Protein AF-A0AAU6HMM4-F1 (afdb_monomer_lite)

Structure (mmCIF, N/CA/C/O backbone):
data_AF-A0AAU6HMM4-F1
#
_entry.id   AF-A0AAU6HMM4-F1
#
loop_
_atom_site.group_PDB
_atom_site.id
_atom_site.type_symbol
_atom_site.label_atom_id
_atom_site.label_alt_id
_atom_site.label_comp_id
_atom_site.label_asym_id
_atom_site.label_entity_id
_atom_site.label_seq_id
_atom_site.pdbx_PDB_ins_code
_atom_site.Cartn_x
_atom_site.Cartn_y
_atom_site.Cartn_z
_atom_site.occupancy
_atom_site.B_iso_or_equiv
_atom_site.auth_seq_id
_atom_site.auth_comp_id
_atom_site.auth_asym_id
_atom_site.auth_atom_id
_atom_site.pdbx_PDB_model_num
ATOM 1 N N . MET A 1 1 ? 32.144 10.966 -32.915 1.00 41.72 1 MET A N 1
ATOM 2 C CA . MET A 1 1 ? 31.777 10.794 -31.497 1.00 41.72 1 MET A CA 1
ATOM 3 C C . MET A 1 1 ? 32.442 9.523 -31.031 1.00 41.72 1 MET A C 1
ATOM 5 O O . MET A 1 1 ? 32.218 8.499 -31.661 1.00 41.72 1 MET A O 1
ATOM 9 N N . ASP A 1 2 ? 33.315 9.620 -30.034 1.00 55.78 2 ASP A N 1
ATOM 10 C CA . ASP A 1 2 ? 33.930 8.456 -29.399 1.00 55.78 2 ASP A CA 1
ATOM 11 C C . ASP A 1 2 ? 32.972 7.952 -28.311 1.00 55.78 2 ASP A C 1
ATOM 13 O O . ASP A 1 2 ? 32.611 8.703 -27.404 1.00 55.78 2 ASP A O 1
ATOM 17 N N . LEU A 1 3 ? 32.471 6.729 -28.480 1.00 60.16 3 LEU A N 1
ATOM 18 C CA . LEU A 1 3 ? 31.511 6.079 -27.588 1.00 60.16 3 LEU A CA 1
ATOM 19 C C . LEU A 1 3 ? 32.302 5.147 -26.673 1.00 60.16 3 LEU A C 1
ATOM 21 O O . LEU A 1 3 ? 32.354 3.942 -26.916 1.00 60.16 3 LEU A O 1
ATOM 25 N N . GLY A 1 4 ? 32.981 5.736 -25.685 1.00 75.31 4 GLY A N 1
ATOM 26 C CA . GLY A 1 4 ? 33.843 5.021 -24.743 1.00 75.31 4 GLY A CA 1
ATOM 27 C C . GLY A 1 4 ? 33.190 3.777 -24.112 1.00 75.31 4 GLY A C 1
ATOM 28 O O . GLY A 1 4 ? 31.976 3.580 -24.199 1.00 75.31 4 GLY A O 1
ATOM 29 N N . PRO A 1 5 ? 33.990 2.905 -23.477 1.00 79.75 5 PRO A N 1
ATOM 30 C CA . PRO A 1 5 ? 33.537 1.592 -23.034 1.00 79.75 5 PRO A CA 1
ATOM 31 C C . PRO A 1 5 ? 32.353 1.675 -22.066 1.00 79.75 5 PRO A C 1
ATOM 33 O O . PRO A 1 5 ? 32.316 2.492 -21.147 1.00 79.75 5 PRO A O 1
ATOM 36 N N . VAL A 1 6 ? 31.395 0.775 -22.274 1.00 76.75 6 VAL A N 1
ATOM 37 C CA . VAL A 1 6 ? 30.164 0.672 -21.495 1.00 76.75 6 VAL A CA 1
ATOM 38 C C . VAL A 1 6 ? 30.458 0.084 -20.110 1.00 76.75 6 VAL A C 1
ATOM 40 O O . VAL A 1 6 ? 30.843 -1.080 -19.989 1.00 76.75 6 VAL A O 1
ATOM 43 N N . GLY A 1 7 ? 30.282 0.894 -19.063 1.00 73.88 7 GLY A N 1
ATOM 44 C CA . GLY A 1 7 ? 30.402 0.477 -17.662 1.00 73.88 7 GLY A CA 1
ATOM 45 C C . GLY A 1 7 ? 29.182 -0.301 -17.157 1.00 73.88 7 GLY A C 1
ATOM 46 O O . GLY A 1 7 ? 28.153 -0.373 -17.826 1.00 73.88 7 GLY A O 1
ATOM 47 N N . ARG A 1 8 ? 29.274 -0.880 -15.953 1.00 63.28 8 ARG A N 1
ATOM 48 C CA . ARG A 1 8 ? 28.167 -1.641 -15.336 1.00 63.28 8 ARG A CA 1
ATOM 49 C C . ARG A 1 8 ? 26.898 -0.794 -15.175 1.00 63.28 8 ARG A C 1
ATOM 51 O O . ARG A 1 8 ? 25.806 -1.311 -15.368 1.00 63.28 8 ARG A O 1
ATOM 58 N N . ASP A 1 9 ? 27.066 0.496 -14.915 1.00 65.31 9 ASP A N 1
ATOM 59 C CA . ASP A 1 9 ? 25.986 1.464 -14.689 1.00 65.31 9 ASP A CA 1
ATOM 60 C C . ASP A 1 9 ? 25.136 1.717 -15.944 1.00 65.31 9 ASP A C 1
ATOM 62 O O . ASP A 1 9 ? 24.008 2.173 -15.851 1.00 65.31 9 ASP A O 1
ATOM 66 N N . TYR A 1 10 ? 25.633 1.361 -17.133 1.00 64.06 10 TYR A N 1
ATOM 67 C CA . TYR A 1 10 ? 24.821 1.361 -18.354 1.00 64.06 10 TYR A CA 1
ATOM 68 C C . TYR A 1 10 ? 23.708 0.305 -18.323 1.00 64.06 10 TYR A C 1
ATOM 70 O O . TYR A 1 10 ? 22.705 0.428 -19.019 1.00 64.06 10 TYR A O 1
ATOM 78 N N . TRP A 1 11 ? 23.906 -0.752 -17.535 1.00 66.00 11 TRP A N 1
ATOM 79 C CA . TRP A 1 11 ? 22.943 -1.830 -17.342 1.00 66.00 11 TRP A CA 1
ATOM 80 C C . TRP A 1 11 ? 22.151 -1.677 -16.041 1.00 66.00 11 TRP A C 1
ATOM 82 O O . TRP A 1 11 ? 21.160 -2.389 -15.873 1.00 66.00 11 TRP A O 1
ATOM 92 N N . SER A 1 12 ? 22.577 -0.799 -15.119 1.00 62.75 12 SER A N 1
ATOM 93 C CA . SER A 1 12 ? 21.812 -0.539 -13.901 1.00 62.75 12 SER A CA 1
ATOM 94 C C . SER A 1 12 ? 20.590 0.301 -14.250 1.00 62.75 12 SER A C 1
ATOM 96 O O . SER A 1 12 ? 20.649 1.264 -15.012 1.00 62.75 12 SER A O 1
ATOM 98 N N . ASN A 1 13 ? 19.443 -0.106 -13.724 1.00 68.81 13 ASN A N 1
ATOM 99 C CA . ASN A 1 13 ? 18.202 0.630 -13.888 1.00 68.81 13 ASN A CA 1
ATOM 100 C C . ASN A 1 13 ? 17.875 1.222 -12.520 1.00 68.81 13 ASN A C 1
ATOM 102 O O . ASN A 1 13 ? 17.025 0.697 -11.807 1.00 68.81 13 ASN A O 1
ATOM 106 N N . SER A 1 14 ? 18.622 2.262 -12.131 1.00 72.88 14 SER A N 1
ATOM 107 C CA . SER A 1 14 ? 18.501 2.917 -10.817 1.00 72.88 14 SER A CA 1
ATOM 108 C C . SER A 1 14 ? 17.058 3.292 -10.492 1.00 72.88 14 SER A C 1
ATOM 110 O O . SER A 1 14 ? 16.609 3.153 -9.359 1.00 72.88 14 SER A O 1
ATOM 112 N N . ASP A 1 15 ? 16.310 3.705 -11.512 1.00 76.69 15 ASP A N 1
ATOM 113 C CA . ASP A 1 15 ? 14.917 4.117 -11.379 1.00 76.69 15 ASP A CA 1
ATOM 114 C C . ASP A 1 15 ? 14.009 2.915 -11.087 1.00 76.69 15 ASP A C 1
ATOM 116 O O . ASP A 1 15 ? 13.037 3.029 -10.341 1.00 76.69 15 ASP A O 1
ATOM 120 N N . ARG A 1 16 ? 14.344 1.739 -11.636 1.00 83.50 16 ARG A N 1
ATOM 121 C CA . ARG A 1 16 ? 13.664 0.478 -11.320 1.00 83.50 16 ARG A CA 1
ATOM 122 C C . ARG A 1 16 ? 13.945 0.034 -9.893 1.00 83.50 16 ARG A C 1
ATOM 124 O O . ARG A 1 16 ? 13.007 -0.321 -9.191 1.00 83.50 16 ARG A O 1
ATOM 131 N N . GLU A 1 17 ? 15.212 0.030 -9.490 1.00 85.38 17 GLU A N 1
ATOM 132 C CA . GLU A 1 17 ? 15.621 -0.388 -8.143 1.00 85.38 17 GLU A CA 1
ATOM 133 C C . GLU A 1 17 ? 14.939 0.495 -7.091 1.00 85.38 17 GLU A C 1
ATOM 135 O O . GLU A 1 17 ? 14.280 -0.006 -6.183 1.00 85.38 17 GLU A O 1
ATOM 140 N N . GLN A 1 18 ? 14.949 1.814 -7.299 1.00 84.75 18 GLN A N 1
ATOM 141 C CA . GLN A 1 18 ? 14.245 2.753 -6.429 1.00 84.75 18 GLN A CA 1
ATOM 142 C C . GLN A 1 18 ? 12.721 2.534 -6.414 1.00 84.75 18 GLN A C 1
ATOM 144 O O . GLN A 1 18 ? 12.078 2.703 -5.375 1.00 84.75 18 GLN A O 1
ATOM 149 N N . ALA A 1 19 ? 12.113 2.155 -7.542 1.00 87.31 19 ALA A N 1
ATOM 150 C CA . ALA A 1 19 ? 10.694 1.808 -7.582 1.00 87.31 19 ALA A CA 1
ATOM 151 C C . ALA A 1 19 ? 10.384 0.523 -6.793 1.00 87.31 19 ALA A C 1
ATOM 153 O O . ALA A 1 19 ? 9.366 0.471 -6.100 1.00 87.31 19 ALA A O 1
ATOM 154 N N . GLU A 1 20 ? 11.247 -0.493 -6.877 1.00 89.56 20 GLU A N 1
ATOM 155 C CA . GLU A 1 20 ? 11.129 -1.753 -6.130 1.00 89.56 20 GLU A CA 1
ATOM 156 C C . GLU A 1 20 ? 11.259 -1.529 -4.614 1.00 89.56 20 GLU A C 1
ATOM 158 O O . GLU A 1 20 ? 10.439 -2.051 -3.849 1.00 89.56 20 GLU A O 1
ATOM 163 N N . ASP A 1 21 ? 12.200 -0.685 -4.182 1.00 91.44 21 ASP A N 1
A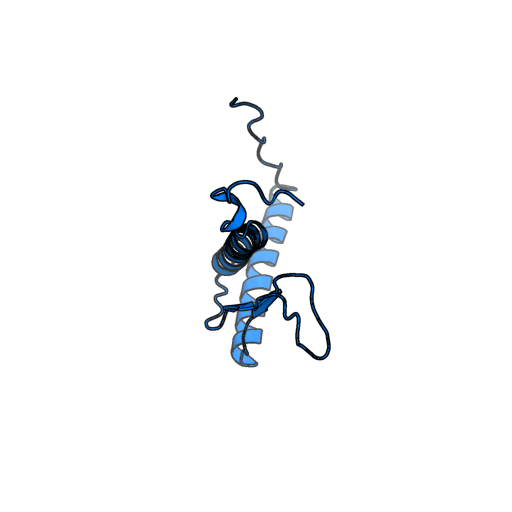TOM 164 C CA . ASP A 1 21 ? 12.372 -0.310 -2.774 1.00 91.44 21 ASP A CA 1
ATOM 165 C C . ASP A 1 21 ? 11.132 0.416 -2.231 1.00 91.44 21 ASP A C 1
ATOM 167 O O . ASP A 1 21 ? 10.520 -0.017 -1.249 1.00 91.44 21 ASP A O 1
ATOM 171 N N . ASN A 1 22 ? 10.681 1.469 -2.922 1.00 89.44 22 ASN A N 1
ATOM 172 C CA . ASN A 1 22 ? 9.507 2.244 -2.511 1.00 89.44 22 ASN A CA 1
ATOM 173 C C . ASN A 1 22 ? 8.223 1.393 -2.488 1.00 89.44 22 ASN A C 1
ATOM 175 O O . ASN A 1 22 ? 7.394 1.524 -1.583 1.00 89.44 22 ASN A O 1
ATOM 179 N N . ALA A 1 23 ? 8.043 0.498 -3.467 1.00 90.38 23 ALA A N 1
ATOM 180 C CA . ALA A 1 23 ? 6.908 -0.421 -3.491 1.00 90.38 23 ALA A CA 1
ATOM 181 C C . ALA A 1 23 ? 6.960 -1.417 -2.325 1.00 90.38 23 ALA A C 1
ATOM 183 O O . ALA A 1 23 ? 5.930 -1.697 -1.706 1.00 90.38 23 ALA A O 1
ATOM 184 N N . SER A 1 24 ? 8.151 -1.912 -1.986 1.00 92.69 24 SER A N 1
ATOM 185 C CA . SER A 1 24 ? 8.353 -2.820 -0.856 1.00 92.69 24 SER A CA 1
ATOM 186 C C . SER A 1 24 ? 8.021 -2.149 0.475 1.00 92.69 24 SER A C 1
ATOM 188 O O . SER A 1 24 ? 7.342 -2.750 1.315 1.00 92.69 24 SER A O 1
ATOM 190 N N . GLU A 1 25 ? 8.431 -0.892 0.667 1.00 94.12 25 GLU A N 1
ATOM 191 C CA . GLU A 1 25 ? 8.065 -0.101 1.846 1.00 94.12 25 GLU A CA 1
ATOM 192 C C . GLU A 1 25 ? 6.553 0.124 1.939 1.00 94.12 25 GLU A C 1
ATOM 194 O O . GLU A 1 25 ? 5.959 -0.081 3.003 1.00 94.12 25 GLU A O 1
ATOM 199 N N . PHE A 1 26 ? 5.914 0.476 0.821 1.00 92.38 26 PHE A N 1
ATOM 200 C CA . PHE A 1 26 ? 4.468 0.669 0.744 1.00 92.38 26 PHE A CA 1
ATOM 201 C C . PHE A 1 26 ? 3.693 -0.604 1.115 1.00 92.38 26 PHE A C 1
ATOM 203 O O . PHE A 1 26 ? 2.844 -0.578 2.011 1.00 92.38 26 PHE A O 1
ATOM 210 N N . VAL A 1 27 ? 4.020 -1.739 0.490 1.00 91.06 27 VAL A N 1
ATOM 211 C CA . VAL A 1 27 ? 3.386 -3.033 0.789 1.00 91.06 27 VAL A CA 1
ATOM 212 C C . VAL A 1 27 ? 3.632 -3.430 2.242 1.00 91.06 27 VAL A C 1
ATOM 214 O O . VAL A 1 27 ? 2.715 -3.868 2.934 1.00 91.06 27 VAL A O 1
ATOM 217 N N . SER A 1 28 ? 4.848 -3.227 2.748 1.00 93.06 28 SER A N 1
ATOM 218 C CA . SER A 1 28 ? 5.177 -3.514 4.145 1.00 93.06 28 SER A CA 1
ATOM 219 C C . SER A 1 28 ? 4.348 -2.671 5.117 1.00 93.06 28 SER A C 1
ATOM 221 O O . SER A 1 28 ? 3.888 -3.188 6.137 1.00 93.06 28 SER A O 1
ATOM 223 N N . ALA A 1 29 ? 4.119 -1.391 4.811 1.00 91.69 29 ALA A N 1
ATOM 224 C CA . ALA A 1 29 ? 3.270 -0.517 5.616 1.00 91.69 29 ALA A CA 1
ATOM 225 C C . ALA A 1 29 ? 1.814 -1.008 5.654 1.00 91.69 29 ALA A C 1
ATOM 227 O O . ALA A 1 29 ? 1.224 -1.075 6.732 1.00 91.69 29 ALA A O 1
ATOM 228 N N . LEU A 1 30 ? 1.260 -1.428 4.515 1.00 91.12 30 LEU A N 1
ATOM 229 C CA . LEU A 1 30 ? -0.090 -1.998 4.440 1.00 91.12 30 LEU A CA 1
ATOM 230 C C . LEU A 1 30 ? -0.203 -3.316 5.213 1.00 91.12 30 LEU A C 1
ATOM 232 O O . LEU A 1 30 ? -1.140 -3.509 5.989 1.00 91.12 30 LEU A O 1
ATOM 236 N N . ARG A 1 31 ? 0.799 -4.192 5.097 1.00 91.25 31 ARG A N 1
ATOM 237 C CA . ARG A 1 31 ? 0.822 -5.472 5.820 1.00 91.25 31 ARG A CA 1
ATOM 238 C C . ARG A 1 31 ? 0.895 -5.292 7.330 1.00 91.25 31 ARG A C 1
ATOM 240 O O . ARG A 1 31 ? 0.300 -6.083 8.058 1.00 91.25 31 ARG A O 1
ATOM 247 N N . ARG A 1 32 ? 1.550 -4.233 7.821 1.00 91.75 32 ARG A N 1
ATOM 248 C CA . ARG A 1 32 ? 1.518 -3.861 9.251 1.00 91.75 32 ARG A CA 1
ATOM 249 C C . ARG A 1 32 ? 0.114 -3.484 9.730 1.00 91.75 32 ARG A C 1
ATOM 251 O O . ARG A 1 32 ? -0.178 -3.667 10.906 1.00 91.75 32 ARG A O 1
ATOM 258 N N . LEU A 1 33 ? -0.750 -3.007 8.833 1.00 88.81 33 LEU A N 1
ATOM 259 C CA . LEU A 1 33 ? -2.173 -2.760 9.093 1.00 88.81 33 LEU A CA 1
ATOM 260 C C . LEU A 1 33 ? -3.041 -4.020 8.905 1.00 88.81 33 LEU A C 1
ATOM 262 O O . LEU A 1 33 ? -4.260 -3.954 9.026 1.00 88.81 33 LEU A O 1
ATOM 266 N N . GLY A 1 34 ? -2.447 -5.173 8.583 1.00 88.88 34 GLY A N 1
ATOM 267 C CA . GLY A 1 34 ? -3.177 -6.401 8.262 1.00 88.88 34 GLY A CA 1
ATOM 268 C C . GLY A 1 34 ? -3.853 -6.383 6.886 1.00 88.88 34 GLY A C 1
ATOM 269 O O . GLY A 1 34 ? -4.717 -7.224 6.625 1.00 88.88 34 GLY A O 1
ATOM 270 N N . ILE A 1 35 ? -3.498 -5.430 6.023 1.00 91.31 35 ILE A N 1
ATOM 271 C CA . ILE A 1 35 ? -3.995 -5.306 4.650 1.00 91.31 35 ILE A CA 1
ATOM 272 C C . ILE A 1 35 ? -2.986 -5.977 3.717 1.00 91.31 35 ILE A C 1
ATOM 274 O O . ILE A 1 35 ? -1.793 -5.683 3.778 1.00 91.31 35 ILE A O 1
ATOM 278 N N . ASP A 1 36 ? -3.463 -6.877 2.861 1.00 89.38 36 ASP A N 1
ATOM 279 C CA . ASP A 1 36 ? -2.638 -7.556 1.864 1.00 89.38 36 ASP A CA 1
ATOM 280 C C . ASP A 1 36 ? -3.389 -7.583 0.537 1.00 89.38 36 ASP A C 1
ATOM 282 O O . ASP A 1 36 ? -4.560 -7.961 0.493 1.00 89.38 36 ASP A O 1
ATOM 286 N N . PHE A 1 37 ? -2.725 -7.149 -0.527 1.00 84.69 37 PHE A N 1
ATOM 287 C CA . PHE A 1 37 ? -3.311 -7.091 -1.858 1.00 84.69 37 PHE A CA 1
ATOM 288 C C . PHE A 1 37 ? -2.679 -8.195 -2.707 1.00 84.69 37 PHE A C 1
ATOM 290 O O . PHE A 1 37 ? -1.470 -8.142 -2.945 1.00 84.69 37 PHE A O 1
ATOM 297 N N . PRO A 1 38 ? -3.465 -9.177 -3.178 1.00 80.44 38 PRO A N 1
ATOM 298 C CA . PRO A 1 38 ? -2.919 -10.326 -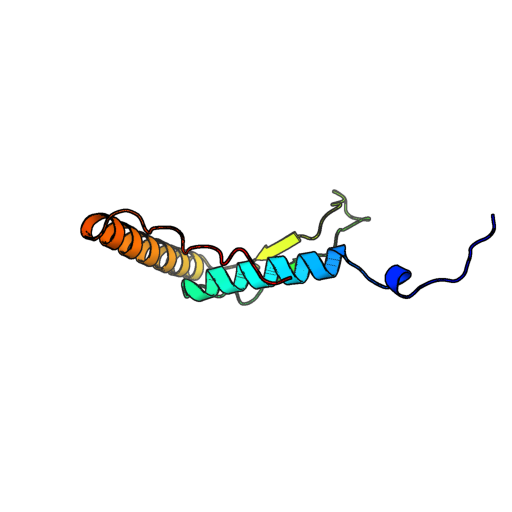3.896 1.00 80.44 38 PRO A CA 1
ATOM 299 C C . PRO A 1 38 ? -2.302 -9.942 -5.248 1.00 80.44 38 PRO A C 1
ATOM 301 O O . PRO A 1 38 ? -1.335 -10.567 -5.672 1.00 80.44 38 PRO A O 1
ATOM 304 N N . ASP A 1 39 ? -2.811 -8.878 -5.878 1.00 86.56 39 ASP A N 1
ATOM 305 C CA . ASP A 1 39 ? -2.456 -8.465 -7.239 1.00 86.56 39 ASP A CA 1
ATOM 306 C C . ASP A 1 39 ? -1.757 -7.091 -7.271 1.00 86.56 39 ASP A C 1
ATOM 308 O O . ASP A 1 39 ? -2.113 -6.208 -8.058 1.00 86.56 39 ASP A O 1
ATOM 312 N N . ILE A 1 40 ? -0.775 -6.877 -6.387 1.00 88.00 40 ILE A N 1
ATOM 313 C CA . ILE A 1 40 ? 0.112 -5.708 -6.476 1.00 88.00 40 ILE A CA 1
ATOM 314 C C . ILE A 1 40 ? 1.206 -5.941 -7.510 1.00 88.00 40 ILE A C 1
ATOM 316 O O . ILE A 1 40 ? 1.894 -6.960 -7.508 1.00 88.00 40 ILE A O 1
ATOM 320 N N . GLU A 1 41 ? 1.419 -4.940 -8.356 1.00 90.00 41 GLU A N 1
ATOM 321 C CA . GLU A 1 41 ? 2.460 -4.970 -9.374 1.00 90.00 41 GLU A CA 1
ATOM 322 C C . GLU A 1 41 ? 3.088 -3.593 -9.593 1.00 90.00 41 GLU A C 1
ATOM 324 O O . GLU A 1 41 ? 2.432 -2.552 -9.493 1.00 90.00 41 GLU A O 1
ATOM 329 N N . ILE A 1 42 ? 4.370 -3.599 -9.954 1.00 89.12 42 ILE A N 1
ATOM 330 C CA . ILE A 1 42 ? 5.065 -2.416 -10.452 1.00 89.12 42 ILE A CA 1
ATOM 331 C C . ILE A 1 42 ? 4.921 -2.402 -11.973 1.00 89.12 42 ILE A C 1
ATOM 333 O O . ILE A 1 42 ? 5.369 -3.308 -12.676 1.00 89.12 42 ILE A O 1
ATOM 337 N N . LYS A 1 43 ? 4.292 -1.354 -12.495 1.00 88.12 43 LYS A N 1
ATOM 338 C CA . LYS A 1 43 ? 4.185 -1.086 -13.925 1.00 88.12 43 LYS A CA 1
ATOM 339 C C . LYS A 1 43 ? 5.358 -0.235 -14.380 1.00 88.12 43 LYS A C 1
ATOM 341 O O . LYS A 1 43 ? 5.598 0.847 -13.842 1.00 88.12 43 LYS A O 1
ATOM 346 N N . HIS A 1 44 ? 6.037 -0.715 -15.416 1.00 83.62 44 HIS A N 1
ATOM 347 C CA . HIS A 1 44 ? 7.075 0.044 -16.098 1.00 83.62 44 HIS A CA 1
ATOM 348 C C . HIS A 1 44 ? 6.509 1.334 -16.717 1.00 83.62 44 HIS A C 1
ATOM 350 O O . HIS A 1 44 ? 5.354 1.334 -17.168 1.00 83.62 44 HIS A O 1
ATOM 356 N N . PRO A 1 45 ? 7.323 2.405 -16.786 1.00 81.56 45 PRO A N 1
ATOM 357 C CA . PRO A 1 45 ? 7.018 3.577 -17.592 1.00 81.56 45 PRO A CA 1
ATOM 358 C C . PRO A 1 45 ? 6.660 3.130 -19.008 1.00 81.56 45 PRO A C 1
ATOM 360 O O . PRO A 1 45 ? 7.404 2.385 -19.651 1.00 81.56 45 PRO A O 1
ATOM 363 N N . CYS A 1 46 ? 5.484 3.527 -19.480 1.00 77.81 46 CYS A N 1
ATOM 364 C CA . CYS A 1 46 ? 5.044 3.143 -20.808 1.00 77.81 46 CYS A CA 1
ATOM 365 C C . CYS A 1 46 ? 5.390 4.251 -21.791 1.00 77.81 46 CYS A C 1
ATOM 367 O O . CYS A 1 46 ? 4.684 5.256 -21.861 1.00 77.81 46 CYS A O 1
ATOM 369 N N . ASN A 1 47 ? 6.457 4.048 -22.556 1.00 73.38 47 ASN A N 1
ATOM 370 C CA . ASN A 1 47 ? 6.912 5.023 -23.546 1.00 73.38 47 ASN A CA 1
ATOM 371 C C . ASN A 1 47 ? 6.026 5.041 -24.804 1.00 73.38 47 ASN A C 1
ATOM 373 O O . ASN A 1 47 ? 5.914 6.076 -25.452 1.00 73.38 47 ASN A O 1
ATOM 377 N N . ASP A 1 48 ? 5.324 3.936 -25.083 1.00 73.38 48 ASP A N 1
ATOM 378 C CA . ASP A 1 48 ? 4.510 3.755 -26.296 1.00 73.38 48 ASP A CA 1
ATOM 379 C C . ASP A 1 48 ? 2.992 3.770 -26.027 1.00 73.38 48 ASP A C 1
ATOM 381 O O . ASP A 1 48 ? 2.175 3.449 -26.894 1.00 73.38 48 ASP A O 1
ATOM 385 N N . CYS A 1 49 ? 2.576 4.128 -24.810 1.00 72.56 49 CYS A N 1
ATOM 386 C CA . CYS A 1 49 ? 1.161 4.216 -24.458 1.00 72.56 49 CYS A CA 1
ATOM 387 C C . CYS A 1 49 ? 0.540 5.530 -24.936 1.00 72.56 49 CYS A C 1
ATOM 389 O O . CYS A 1 49 ? 1.200 6.561 -25.016 1.00 72.56 49 CYS A O 1
ATOM 391 N N . ARG A 1 50 ? -0.788 5.522 -25.134 1.00 64.19 50 ARG A N 1
ATOM 392 C CA . ARG A 1 50 ? -1.579 6.717 -25.495 1.00 64.19 50 ARG A CA 1
ATOM 393 C C . ARG A 1 50 ? -1.333 7.910 -24.562 1.00 64.19 50 ARG A C 1
ATOM 395 O O . ARG A 1 50 ? -1.372 9.045 -25.015 1.00 64.19 50 ARG A O 1
ATOM 402 N N . ASN A 1 51 ? -1.080 7.622 -23.285 1.00 61.47 51 ASN A N 1
ATOM 403 C CA . ASN A 1 51 ? -0.595 8.573 -22.294 1.00 61.47 51 ASN A CA 1
ATOM 404 C C . ASN A 1 51 ? 0.762 8.074 -21.788 1.00 61.47 51 ASN A C 1
ATOM 406 O O . ASN A 1 51 ? 0.778 7.225 -20.885 1.00 61.47 51 ASN A O 1
ATOM 410 N N . PRO A 1 52 ? 1.875 8.542 -22.373 1.00 62.09 52 PRO A N 1
ATOM 411 C CA . PRO A 1 52 ? 3.188 8.135 -21.919 1.00 62.09 52 PRO A CA 1
ATOM 412 C C . PRO A 1 52 ? 3.402 8.613 -20.482 1.00 62.09 52 PRO A C 1
ATOM 414 O O . PRO A 1 52 ? 3.054 9.737 -20.119 1.00 62.09 52 PRO A O 1
ATOM 417 N N . GLY A 1 53 ? 3.899 7.713 -19.641 1.00 64.50 53 GLY A N 1
ATOM 418 C CA . GLY A 1 53 ? 4.306 8.020 -18.274 1.00 64.50 53 GLY A CA 1
ATOM 419 C C . GLY A 1 53 ? 5.817 7.929 -18.191 1.00 64.50 53 GLY A C 1
ATOM 420 O O . GLY A 1 53 ? 6.379 6.975 -18.717 1.00 64.50 53 GLY A O 1
ATOM 421 N N . THR A 1 54 ? 6.453 8.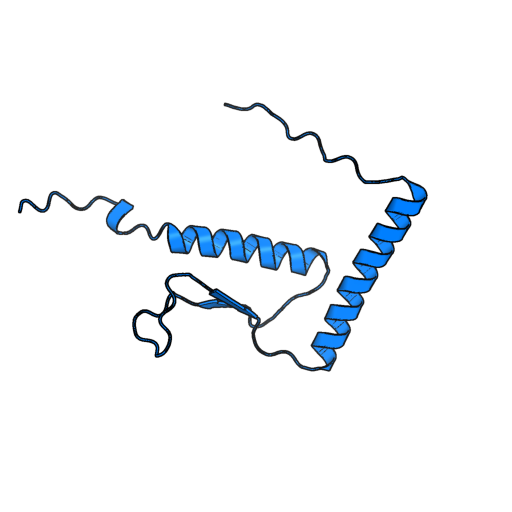902 -17.546 1.00 67.12 54 THR A N 1
ATOM 422 C CA . THR A 1 54 ? 7.904 8.897 -17.310 1.00 67.12 54 THR A CA 1
ATOM 423 C C . THR A 1 54 ? 8.299 8.033 -16.117 1.00 67.12 54 THR A C 1
ATOM 425 O O . THR A 1 54 ? 9.452 7.631 -16.021 1.00 67.12 54 THR A O 1
ATOM 428 N N . ASP A 1 55 ? 7.337 7.700 -15.251 1.00 78.81 55 ASP A N 1
ATOM 429 C CA . ASP A 1 55 ? 7.612 7.124 -13.936 1.00 78.81 55 ASP A CA 1
ATOM 430 C C . ASP A 1 55 ? 7.021 5.716 -13.796 1.00 78.81 55 ASP A C 1
ATOM 432 O O . ASP A 1 55 ? 5.976 5.389 -14.378 1.00 78.81 55 ASP A O 1
ATOM 436 N N . TYR A 1 56 ? 7.679 4.895 -12.976 1.00 84.44 56 TYR A N 1
ATOM 437 C CA . TYR A 1 56 ? 7.142 3.620 -12.510 1.00 84.44 56 TYR A CA 1
ATOM 438 C C . TYR A 1 56 ? 5.863 3.857 -11.702 1.00 84.44 56 TYR A C 1
ATOM 440 O O . TYR A 1 56 ? 5.756 4.818 -10.940 1.00 84.44 56 TYR A O 1
ATOM 448 N N . ARG A 1 57 ? 4.874 2.973 -11.852 1.00 87.00 57 ARG A N 1
ATOM 449 C CA . ARG A 1 57 ? 3.595 3.068 -11.128 1.00 87.00 57 ARG A CA 1
ATOM 450 C C . ARG A 1 57 ? 3.334 1.800 -10.339 1.00 87.00 57 ARG A C 1
ATOM 452 O O . ARG A 1 57 ? 3.641 0.715 -10.814 1.00 87.00 57 ARG A O 1
ATOM 459 N N . ILE A 1 58 ? 2.697 1.928 -9.182 1.00 88.06 58 ILE A N 1
ATOM 460 C CA . ILE A 1 58 ? 2.164 0.782 -8.441 1.00 88.06 58 ILE A CA 1
ATOM 461 C C . ILE A 1 58 ? 0.704 0.605 -8.853 1.00 88.06 58 ILE A C 1
ATOM 463 O O . ILE A 1 58 ? -0.086 1.544 -8.755 1.00 88.06 58 ILE A O 1
ATOM 467 N N . ASN A 1 59 ? 0.349 -0.586 -9.325 1.00 88.88 59 ASN A N 1
ATOM 468 C CA . ASN A 1 59 ? -1.037 -0.984 -9.521 1.00 88.88 59 ASN A CA 1
ATOM 469 C C . ASN A 1 59 ? -1.457 -1.894 -8.363 1.00 88.88 59 ASN A C 1
ATOM 471 O O . ASN A 1 59 ? -0.736 -2.828 -8.020 1.00 88.88 59 ASN A O 1
ATOM 475 N N . ILE A 1 60 ? -2.612 -1.606 -7.766 1.00 86.44 60 ILE A N 1
ATOM 476 C CA . ILE A 1 60 ? -3.163 -2.325 -6.609 1.00 86.44 60 ILE A CA 1
ATOM 477 C C . ILE A 1 60 ? -4.374 -3.136 -7.083 1.00 86.44 60 ILE A C 1
ATOM 479 O O . ILE A 1 60 ? -5.482 -2.958 -6.587 1.00 86.44 60 ILE A O 1
ATOM 483 N N . GLY A 1 61 ? -4.149 -3.969 -8.102 1.00 85.12 61 GLY A N 1
ATOM 484 C CA . GLY A 1 61 ? -5.102 -4.938 -8.638 1.00 85.12 61 GLY A CA 1
ATOM 485 C C . GLY A 1 61 ? -6.552 -4.474 -8.815 1.00 85.12 61 GLY A C 1
ATOM 486 O O . GLY A 1 61 ? -6.878 -3.292 -8.912 1.00 85.12 61 GLY A O 1
ATOM 487 N N . ALA A 1 62 ? -7.444 -5.457 -8.874 1.00 86.88 62 ALA A N 1
ATOM 488 C CA . ALA A 1 62 ? -8.859 -5.255 -8.610 1.00 86.88 62 ALA A CA 1
ATOM 489 C C . ALA A 1 62 ? -9.173 -5.886 -7.251 1.00 86.88 62 ALA A C 1
ATOM 491 O O . ALA A 1 62 ? -8.624 -6.929 -6.913 1.00 86.88 62 ALA A O 1
ATOM 492 N N . MET A 1 63 ? -10.065 -5.266 -6.485 1.00 90.25 63 MET A N 1
ATOM 493 C CA . MET A 1 63 ? -10.571 -5.831 -5.235 1.00 90.25 63 MET A CA 1
ATOM 494 C C . MET A 1 63 ? -12.094 -5.849 -5.260 1.00 90.25 63 MET A C 1
ATOM 496 O O . MET A 1 63 ? -12.733 -4.983 -5.868 1.00 90.25 63 MET A O 1
ATOM 500 N N . SER A 1 64 ? -12.684 -6.834 -4.598 1.00 92.31 64 SER A N 1
ATOM 501 C CA . SER A 1 64 ? -14.122 -6.880 -4.373 1.00 92.31 64 SER A CA 1
ATOM 502 C C . SER A 1 64 ? -14.561 -5.796 -3.384 1.00 92.31 64 SER A C 1
ATOM 504 O O . SER A 1 64 ? -13.785 -5.292 -2.573 1.00 92.31 64 SER A O 1
ATOM 506 N N . VAL A 1 65 ? -15.852 -5.458 -3.409 1.00 95.44 65 VAL A N 1
ATOM 507 C CA . VAL A 1 65 ? -16.437 -4.507 -2.447 1.00 95.44 65 VAL A CA 1
ATOM 508 C C . VAL A 1 65 ? -16.323 -5.024 -1.007 1.00 95.44 65 VAL A C 1
ATOM 510 O O . VAL A 1 65 ? -16.159 -4.230 -0.085 1.00 95.44 65 VAL A O 1
ATOM 513 N N . ALA A 1 66 ? -16.378 -6.345 -0.811 1.00 95.00 66 ALA A N 1
ATOM 514 C CA . ALA A 1 66 ? -16.204 -6.960 0.502 1.00 95.00 66 ALA A CA 1
ATOM 515 C C . ALA A 1 66 ? -14.766 -6.789 1.016 1.00 95.00 66 ALA A C 1
ATOM 517 O O . ALA A 1 66 ? -14.577 -6.326 2.135 1.00 95.00 66 ALA A O 1
ATOM 518 N N . GLU A 1 67 ? -13.760 -7.060 0.180 1.00 92.69 67 GLU A N 1
ATOM 519 C CA . GLU A 1 67 ? -12.352 -6.827 0.537 1.00 92.69 67 GLU A CA 1
ATOM 520 C C . GLU A 1 67 ? -12.080 -5.350 0.830 1.00 92.69 67 GLU A C 1
ATOM 522 O O . GLU A 1 67 ? -11.406 -5.031 1.807 1.00 92.69 67 GLU A O 1
ATOM 527 N N . ALA A 1 68 ? -12.656 -4.438 0.040 1.00 93.44 68 ALA A N 1
ATOM 528 C CA . ALA A 1 68 ? -12.543 -3.005 0.292 1.00 93.44 68 ALA A CA 1
ATOM 529 C C . ALA A 1 68 ? -13.118 -2.614 1.667 1.00 93.44 68 ALA A C 1
ATOM 531 O O . ALA A 1 68 ? -12.505 -1.823 2.3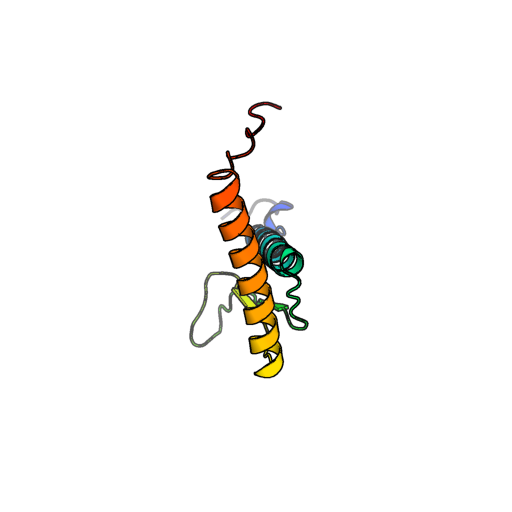86 1.00 93.44 68 ALA A O 1
ATOM 532 N N . ALA A 1 69 ? -14.267 -3.182 2.053 1.00 96.50 69 ALA A N 1
ATOM 533 C CA . ALA A 1 69 ? -14.868 -2.951 3.364 1.00 96.50 69 ALA A CA 1
ATOM 534 C C . ALA A 1 69 ? -14.002 -3.520 4.502 1.00 96.50 69 ALA A C 1
ATOM 536 O O . ALA A 1 69 ? -13.774 -2.835 5.500 1.00 96.50 69 ALA A O 1
ATOM 537 N N . ASP A 1 70 ? -13.461 -4.727 4.330 1.00 95.00 70 ASP A N 1
ATOM 538 C CA . ASP A 1 70 ? -12.564 -5.350 5.307 1.00 95.00 70 ASP A CA 1
ATOM 539 C C . ASP A 1 70 ? -11.268 -4.546 5.486 1.00 95.00 70 ASP A C 1
ATOM 541 O O . ASP A 1 70 ? -10.777 -4.376 6.605 1.00 95.00 70 ASP A O 1
ATOM 545 N N . PHE A 1 71 ? -10.699 -4.021 4.399 1.00 94.00 71 PHE A N 1
ATOM 546 C CA . PHE A 1 71 ? -9.488 -3.200 4.454 1.00 94.00 71 PHE A CA 1
ATOM 547 C C . PHE A 1 71 ? -9.745 -1.846 5.111 1.00 94.00 71 PHE A C 1
ATOM 549 O O . PHE A 1 71 ? -8.925 -1.408 5.920 1.00 94.00 71 PHE A O 1
ATOM 556 N N . ALA A 1 72 ? -10.889 -1.219 4.826 1.00 95.00 72 ALA A N 1
ATOM 557 C CA . ALA A 1 72 ? -11.304 0.002 5.507 1.00 95.00 72 ALA A CA 1
ATOM 558 C C . ALA A 1 72 ? -11.442 -0.228 7.019 1.00 95.00 72 ALA A C 1
ATOM 560 O O . ALA A 1 72 ? -10.839 0.502 7.802 1.00 95.00 72 ALA A O 1
ATOM 561 N N . ALA A 1 73 ? -12.120 -1.304 7.434 1.00 96.19 73 ALA A N 1
ATOM 562 C CA . ALA A 1 73 ? -12.282 -1.639 8.848 1.00 96.19 73 ALA A CA 1
ATOM 563 C C . ALA A 1 73 ? -10.935 -1.843 9.567 1.00 96.19 73 ALA A C 1
ATOM 565 O O . ALA A 1 73 ? -10.753 -1.372 10.690 1.00 96.19 73 ALA A O 1
ATOM 566 N N . LYS A 1 74 ? -9.967 -2.503 8.917 1.00 94.19 74 LYS A N 1
ATOM 567 C CA . LYS A 1 74 ? -8.608 -2.678 9.460 1.00 94.19 74 LYS A CA 1
ATOM 568 C C . LYS A 1 74 ? -7.867 -1.350 9.620 1.00 94.19 74 LYS A C 1
ATOM 570 O O . LYS A 1 74 ? -7.224 -1.126 10.647 1.00 94.19 74 LYS A O 1
ATOM 575 N N . ALA A 1 75 ? -7.956 -0.473 8.621 1.00 93.56 75 ALA A N 1
ATOM 576 C CA . ALA A 1 75 ? -7.337 0.847 8.673 1.00 93.56 75 ALA A CA 1
ATOM 577 C C . ALA A 1 75 ? -7.948 1.712 9.788 1.00 93.56 75 ALA A C 1
ATOM 579 O O . ALA A 1 75 ? -7.209 2.283 10.593 1.00 93.56 75 ALA A O 1
ATOM 580 N N . ASP A 1 76 ? -9.278 1.746 9.883 1.00 96.25 76 ASP A N 1
ATOM 581 C CA . ASP A 1 76 ? -10.000 2.499 10.910 1.00 96.25 76 ASP A CA 1
ATOM 582 C C . ASP A 1 76 ? -9.670 1.983 12.312 1.00 96.25 76 ASP A C 1
ATOM 584 O O . ASP A 1 76 ? -9.326 2.769 13.193 1.00 96.25 76 ASP A O 1
ATOM 588 N N . GLN A 1 77 ? -9.640 0.661 12.506 1.00 94.81 77 GLN A N 1
ATOM 589 C CA . GLN A 1 77 ? -9.250 0.062 13.782 1.00 94.81 77 GLN A CA 1
ATOM 590 C C . GLN A 1 77 ? -7.845 0.505 14.223 1.00 94.81 77 GLN A C 1
ATOM 592 O O . GLN A 1 77 ? -7.638 0.844 15.392 1.00 94.81 77 GLN A O 1
ATOM 597 N N . ALA A 1 78 ? -6.870 0.515 13.310 1.00 92.88 78 ALA A N 1
ATOM 598 C CA . ALA A 1 78 ? -5.513 0.961 13.622 1.00 92.88 78 ALA A CA 1
ATOM 599 C C . ALA A 1 78 ? -5.472 2.457 13.987 1.00 92.88 78 ALA A C 1
ATOM 601 O O . ALA A 1 78 ? -4.766 2.863 14.918 1.00 92.88 78 ALA A O 1
ATOM 602 N N . MET A 1 79 ? -6.253 3.281 13.286 1.00 94.25 79 MET A N 1
ATOM 603 C CA . MET A 1 79 ? -6.359 4.713 13.560 1.00 94.25 79 MET A CA 1
ATOM 604 C C . MET A 1 79 ? -7.051 5.003 14.892 1.00 94.25 79 MET A C 1
ATOM 606 O O . MET A 1 79 ? -6.585 5.872 15.635 1.00 94.25 79 MET A O 1
ATOM 610 N N . ASP A 1 80 ? -8.085 4.245 15.242 1.00 95.75 80 ASP A N 1
ATOM 611 C CA . ASP A 1 80 ? -8.781 4.344 16.523 1.00 95.75 80 ASP A CA 1
ATOM 612 C C . ASP A 1 80 ? -7.863 3.975 17.689 1.00 95.75 80 ASP A C 1
ATOM 614 O O . ASP A 1 80 ? -7.789 4.701 18.685 1.00 95.75 80 ASP A O 1
ATOM 618 N N . GLN A 1 81 ? -7.084 2.898 17.549 1.00 92.19 81 GLN A N 1
ATOM 619 C CA . GLN A 1 81 ? -6.073 2.516 18.538 1.00 92.19 81 GLN A CA 1
ATOM 620 C C . GLN A 1 81 ? -5.021 3.617 18.722 1.00 92.19 81 GLN A C 1
ATOM 622 O O . GLN A 1 81 ? -4.669 3.967 19.854 1.00 92.19 81 GLN A O 1
ATOM 627 N N . LEU A 1 82 ? -4.546 4.216 17.627 1.00 92.56 82 LEU A N 1
ATOM 628 C CA . LEU A 1 82 ? -3.597 5.326 17.679 1.00 92.56 82 LEU A CA 1
ATOM 629 C C . LEU A 1 82 ? -4.211 6.580 18.320 1.00 92.56 82 LEU A C 1
ATOM 631 O O . LEU A 1 82 ? -3.549 7.260 19.110 1.00 92.56 82 LEU A O 1
ATOM 635 N N . ALA A 1 83 ? -5.467 6.897 18.008 1.00 92.75 83 ALA A N 1
ATOM 636 C CA . ALA A 1 83 ? -6.193 8.012 18.606 1.00 92.75 83 ALA A CA 1
ATOM 637 C C . ALA A 1 83 ? -6.379 7.807 20.117 1.00 92.75 83 ALA A C 1
ATOM 639 O O . ALA A 1 83 ? -6.117 8.721 20.906 1.00 92.75 83 ALA A O 1
ATOM 640 N N . GLN A 1 84 ? -6.747 6.594 20.533 1.00 93.88 84 GLN A N 1
ATOM 641 C CA . GLN A 1 84 ? -6.864 6.221 21.939 1.00 93.88 84 GLN A CA 1
ATOM 642 C C . GLN A 1 84 ? -5.519 6.342 22.662 1.00 93.88 84 GLN A C 1
ATOM 644 O O . GLN A 1 84 ? -5.453 6.947 23.734 1.00 93.88 84 GLN A O 1
ATOM 649 N N . TYR A 1 85 ? -4.437 5.840 22.063 1.00 93.69 85 TYR A N 1
ATOM 650 C CA . TYR A 1 85 ? -3.094 5.975 22.620 1.00 93.69 85 TYR A CA 1
ATOM 651 C C . TYR A 1 85 ? -2.710 7.448 22.808 1.00 93.69 85 TYR A C 1
ATOM 653 O O . TYR A 1 85 ? -2.282 7.847 23.890 1.00 93.69 85 TYR A O 1
ATOM 661 N N . ARG A 1 86 ? -2.924 8.287 21.787 1.00 94.31 86 ARG A N 1
ATOM 662 C CA . ARG A 1 86 ? -2.624 9.728 21.848 1.00 94.31 86 ARG A CA 1
ATOM 663 C C . ARG A 1 86 ? -3.424 10.448 22.929 1.00 94.31 86 ARG A C 1
ATOM 665 O O . ARG A 1 86 ? -2.902 11.368 23.553 1.00 94.31 86 ARG A O 1
ATOM 672 N N . LYS A 1 87 ? -4.666 10.025 23.176 1.00 93.38 87 LYS A N 1
ATOM 673 C CA . LYS A 1 87 ? -5.497 10.558 24.262 1.00 93.38 87 LYS A CA 1
ATOM 674 C C . LYS A 1 87 ? -4.941 10.200 25.644 1.00 93.38 87 LYS A C 1
ATOM 676 O O . LYS A 1 87 ? -5.032 11.017 26.553 1.00 93.38 87 LYS A O 1
ATOM 681 N N . LEU A 1 88 ? -4.385 8.998 25.800 1.00 93.19 88 LEU A N 1
ATOM 682 C CA . LEU A 1 88 ? -3.867 8.498 27.078 1.00 93.19 88 LEU A CA 1
ATOM 683 C C . LEU A 1 88 ? -2.450 8.995 27.392 1.00 93.19 88 LEU A C 1
ATOM 685 O O . LEU A 1 88 ? -2.157 9.307 28.542 1.00 93.19 88 LEU A O 1
ATOM 689 N N . TYR A 1 89 ? -1.581 9.072 26.383 1.00 90.44 89 TYR A N 1
ATOM 690 C CA . TYR A 1 89 ? -0.139 9.272 26.572 1.00 90.44 89 TYR A CA 1
ATOM 691 C C . TYR A 1 89 ? 0.412 10.531 25.888 1.00 90.44 89 TYR A C 1
ATOM 693 O O . TYR A 1 89 ? 1.603 10.822 25.998 1.00 90.44 89 TYR A O 1
ATOM 701 N N . GLY A 1 90 ? -0.436 11.298 25.198 1.00 85.00 90 GLY A N 1
ATOM 702 C CA . GLY A 1 90 ? -0.004 12.417 24.365 1.00 85.00 90 GLY A CA 1
ATOM 703 C C . GLY A 1 90 ? 0.602 11.960 23.028 1.00 85.00 90 GLY A C 1
ATOM 704 O O . GLY A 1 90 ? 0.616 10.769 22.704 1.00 85.00 90 GLY A O 1
ATOM 705 N N . PRO A 1 91 ? 1.071 12.900 22.189 1.00 80.25 91 PRO A N 1
ATOM 706 C CA . PRO A 1 91 ? 1.676 12.565 20.906 1.00 80.25 91 PRO A CA 1
ATOM 707 C C . PRO A 1 91 ? 2.940 11.719 21.096 1.00 80.25 91 PRO A C 1
ATOM 709 O O . PRO A 1 91 ? 3.768 12.003 21.963 1.00 80.25 91 PRO A O 1
ATOM 712 N N . LEU A 1 92 ? 3.105 10.699 20.248 1.00 73.88 92 LEU A N 1
ATOM 713 C CA . LEU A 1 92 ? 4.344 9.928 20.182 1.00 73.88 92 LEU A CA 1
ATOM 714 C C . LEU A 1 92 ? 5.505 10.888 19.905 1.00 73.88 92 LEU A C 1
ATOM 716 O O . LEU A 1 92 ? 5.509 11.592 18.893 1.00 73.88 92 LEU A O 1
ATOM 720 N N . LYS A 1 93 ? 6.494 10.914 20.803 1.00 75.69 93 LYS A N 1
ATOM 721 C CA . LYS A 1 93 ? 7.771 11.561 20.503 1.00 75.69 93 LYS A CA 1
ATOM 722 C C . LYS A 1 93 ? 8.422 10.770 19.376 1.00 75.69 93 LYS A C 1
ATOM 724 O O .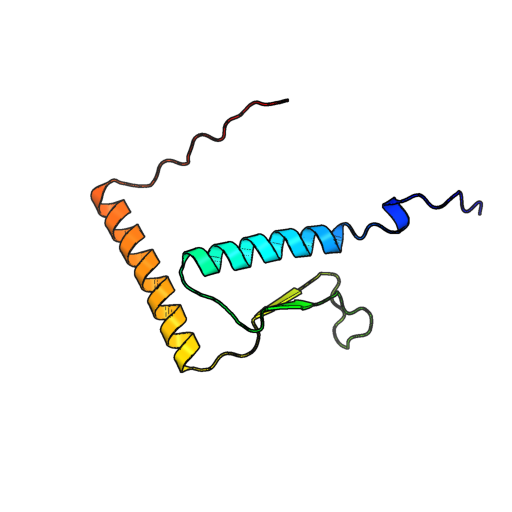 LYS A 1 93 ? 8.472 9.542 19.437 1.00 75.69 93 LYS A O 1
ATOM 729 N N . LYS A 1 94 ? 8.889 11.474 18.343 1.00 63.81 94 LYS A N 1
ATOM 730 C CA . LYS A 1 94 ? 9.668 10.860 17.266 1.00 63.81 94 LYS A CA 1
ATOM 731 C C . LYS A 1 94 ? 10.836 10.104 17.922 1.00 63.81 94 LYS A C 1
ATOM 733 O O . LYS A 1 94 ? 11.455 10.686 18.820 1.00 63.81 94 LYS A O 1
ATOM 738 N N . PRO A 1 95 ? 11.112 8.841 17.554 1.00 55.56 95 PRO A N 1
ATOM 739 C CA . PRO A 1 95 ? 12.33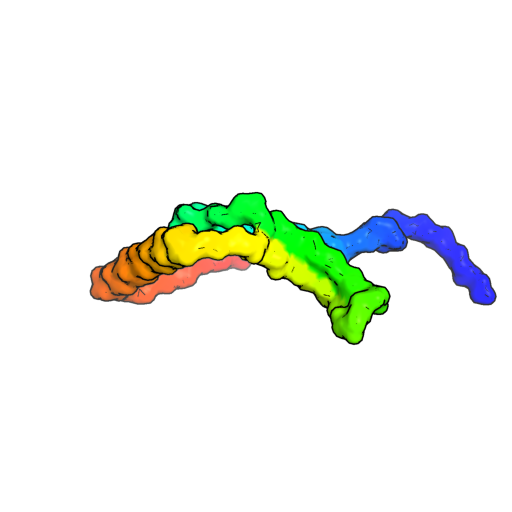5 8.195 18.009 1.00 55.56 95 PRO A CA 1
ATOM 740 C C . PRO A 1 95 ? 13.504 9.098 17.615 1.00 55.56 95 PRO A C 1
ATOM 742 O O . PRO A 1 95 ? 13.484 9.676 16.524 1.00 55.56 95 PRO A O 1
ATOM 745 N N . ALA A 1 96 ? 14.459 9.286 18.528 1.00 52.56 96 ALA A N 1
ATOM 746 C CA . ALA A 1 96 ? 15.698 9.968 18.195 1.00 52.56 96 ALA A CA 1
ATOM 747 C C . ALA A 1 96 ? 16.288 9.218 17.000 1.00 52.56 96 ALA A C 1
ATOM 749 O O . ALA A 1 96 ? 16.598 8.034 17.109 1.00 52.56 96 ALA A O 1
ATOM 750 N N . THR A 1 97 ? 16.341 9.871 15.843 1.00 53.88 97 THR A N 1
ATOM 751 C CA . THR A 1 97 ? 17.205 9.410 14.768 1.00 53.88 97 THR A CA 1
ATOM 752 C C . THR A 1 97 ? 18.599 9.380 15.368 1.00 53.88 97 THR A C 1
ATOM 754 O O . THR A 1 97 ? 19.060 10.397 15.887 1.00 53.88 97 THR A O 1
ATOM 757 N N . GLU A 1 98 ? 19.214 8.200 15.404 1.00 49.88 98 GLU A N 1
ATOM 758 C CA . GLU A 1 98 ? 20.636 8.067 15.688 1.00 49.88 98 GLU A CA 1
ATOM 759 C C . GLU A 1 98 ? 21.378 8.823 14.583 1.00 49.88 98 GLU A C 1
ATOM 761 O O . GLU A 1 98 ? 21.683 8.289 13.520 1.00 49.88 98 GLU A O 1
ATOM 766 N N . ASP A 1 99 ? 21.603 10.114 14.814 1.00 50.41 99 ASP A N 1
ATOM 767 C CA . ASP A 1 99 ? 22.636 10.863 14.127 1.00 50.41 99 ASP A CA 1
ATOM 768 C C . ASP A 1 99 ? 23.971 10.242 14.548 1.00 50.41 99 ASP A C 1
ATOM 770 O O . ASP A 1 99 ? 24.447 10.457 15.663 1.00 50.41 99 ASP A O 1
ATOM 774 N N . GLY A 1 100 ? 24.567 9.459 13.649 1.00 47.78 100 GLY A N 1
ATOM 775 C CA . GLY A 1 100 ? 25.991 9.146 13.701 1.00 47.78 100 GLY A CA 1
ATOM 776 C C . GLY A 1 100 ? 26.345 7.677 13.511 1.00 47.78 100 GLY A C 1
ATOM 777 O O . GLY A 1 100 ? 26.515 6.954 14.486 1.00 47.78 100 GLY A O 1
ATOM 778 N N . ALA A 1 101 ? 26.595 7.286 12.260 1.00 43.38 101 ALA A N 1
ATOM 779 C CA . ALA A 1 101 ? 27.671 6.350 11.929 1.00 43.38 101 ALA A CA 1
ATOM 780 C C . ALA A 1 101 ? 28.055 6.450 10.442 1.00 43.38 101 ALA A C 1
ATOM 782 O O . ALA A 1 101 ? 27.622 5.638 9.625 1.00 43.38 101 ALA A O 1
ATOM 783 N N . SER A 1 102 ? 28.869 7.451 10.097 1.00 39.09 102 SER A N 1
ATOM 784 C CA . SER A 1 102 ? 30.101 7.324 9.287 1.00 39.09 102 SER A CA 1
ATOM 785 C C . SER A 1 102 ? 30.794 8.675 9.183 1.00 39.09 102 SER A C 1
ATOM 787 O O . SER A 1 102 ? 30.113 9.648 8.796 1.00 39.09 102 SER A O 1
#

Sequence (102 aa):
MDLGPVGRDYWSNSDREQAEDNASEFVSALRRLGIDFPDIEIKHPCNDCRNPGTDYRINIGAMSVAEAADFAAKADQAMDQLAQYRKLYGPLKKPATEDGAS

Secondary structure (DSSP, 8-state):
-------GGGT--HHHHHHHHHHHHHHHHHHHTT---TTEEEEPP-TTSSS--SS-EEEE----HHHHHHHHHHHHHHHHHHHHHHHHH-SPPPP-------

Foldseek 3Di:
DDPDDDDPVNVDPVQVVVQVVVVVVVQVVLVVLVQHQPDWDWDDQDCPDPDTDPHIDIDRDDDDPVSVVVSVVSVVVVVVVQVVCCVVPNDDDDPPDPPDDD

Radius of gyration: 20.63 Å; chains: 1; bounding box: 50×23×59 Å

pLDDT: mean 81.1, std 14.59, range [39.09, 96.5]